Protein AF-A7U8A9-F1 (afdb_monomer_lite)

Secondary structure (DSSP, 8-state):
-HHHHHHH-GGGGGGGTT-S--STTSHHHHHHHHHHHHHHHHHHTTGGGHHHHHHHHHHIIIIIS---THHHHHHHHHHHHHHHHHSTTT--HHHHHHHHHH-

Foldseek 3Di:
DQQCLCVVVVVVCVLVVVDPDSHCPDPVNVVVVVVVVVLVVVCVVVVVPNCVSCVVVCCCCVPVSVPDPVVVVSVLVVVLVVCCVVPVPPCDPVVVVVSNVSD

Radius of gyration: 14.18 Å; chains: 1; bounding box: 33×31×30 Å

pLDDT: mean 97.18, std 1.77, range [90.75, 98.62]

InterPro domains:
  IPR000971 Globin [PF00042] (1-103)
  IPR000971 Globin [PS01033] (1-103)
  IPR002338 Hemoglobin, alpha-type [PR00612] (5-15)
  IPR002338 Hemoglobin, alpha-type [PR00612] (21-30)
  IPR002338 Hemoglobin, alpha-type [PR00612] (48-61)
  IPR002338 Hemoglobin, alpha-type [PR00612] (96-103)
  IPR009050 Globin-like superfamily [SSF46458] (1-103)
  IPR012292 Globin/Protoglobin [G3DSA:1.10.490.10] (1-103)
  IPR050056 Hemoglobin and related oxygen transporters [PTHR11442] (1-103)

Sequence (103 aa):
ALGRMLRVFPQTKAYFAHWKDTSPNSPEVKKHGALILATIGDVVNRIENMTTVLGSLSDLHAFKLRVDPANFKILGHNIMVVICMTFPNDFTPEVHLSVDKFL

Organism: Anguilla anguilla (NCBI:txid7936)

Structure (mmCIF, N/CA/C/O backbone):
data_AF-A7U8A9-F1
#
_entry.id   AF-A7U8A9-F1
#
loop_
_atom_site.group_PDB
_atom_site.id
_atom_site.type_symbol
_atom_site.label_atom_id
_atom_site.label_alt_id
_atom_site.label_comp_id
_atom_site.label_asym_id
_atom_site.label_entity_id
_atom_site.label_seq_id
_atom_site.pdbx_PDB_ins_code
_atom_site.Cartn_x
_atom_site.Cartn_y
_atom_site.Cartn_z
_atom_site.occupancy
_atom_site.B_iso_or_equiv
_atom_site.auth_seq_id
_atom_site.auth_comp_id
_atom_site.auth_asym_id
_atom_site.auth_atom_id
_atom_site.pdbx_PDB_model_num
ATOM 1 N N . ALA A 1 1 ? -3.608 -6.392 1.247 1.00 97.00 1 ALA A N 1
ATOM 2 C CA . ALA A 1 1 ? -3.729 -5.298 0.259 1.00 97.00 1 ALA A CA 1
ATOM 3 C C . ALA A 1 1 ? -2.980 -5.603 -1.043 1.00 97.00 1 ALA A C 1
ATOM 5 O O . ALA A 1 1 ? -3.636 -5.746 -2.066 1.00 97.00 1 ALA A O 1
ATOM 6 N N . LEU A 1 2 ? -1.652 -5.797 -1.019 1.00 98.44 2 LEU A N 1
ATOM 7 C CA . LEU A 1 2 ? -0.827 -6.010 -2.225 1.00 98.44 2 LEU A CA 1
ATOM 8 C C . LEU A 1 2 ? -1.349 -7.103 -3.178 1.00 98.44 2 LEU A C 1
ATOM 10 O O . LEU A 1 2 ? -1.500 -6.861 -4.370 1.00 98.44 2 LEU A O 1
ATOM 14 N N . GLY A 1 3 ? -1.718 -8.279 -2.662 1.00 98.12 3 GLY A N 1
ATOM 15 C CA . GLY A 1 3 ? -2.292 -9.341 -3.498 1.00 98.12 3 GLY A CA 1
ATOM 16 C C . GLY A 1 3 ? -3.598 -8.948 -4.211 1.00 98.12 3 GLY A C 1
ATOM 17 O O . GLY A 1 3 ? -3.847 -9.407 -5.323 1.00 98.12 3 GLY A O 1
ATOM 18 N N . ARG A 1 4 ? -4.424 -8.071 -3.612 1.00 98.06 4 ARG A N 1
ATOM 19 C CA . ARG A 1 4 ? -5.625 -7.522 -4.270 1.00 98.06 4 ARG A CA 1
ATOM 20 C C . ARG A 1 4 ? -5.243 -6.537 -5.368 1.00 98.06 4 ARG A C 1
ATOM 22 O O . ARG A 1 4 ? -5.755 -6.677 -6.470 1.00 98.06 4 ARG A O 1
ATOM 29 N N . MET A 1 5 ? -4.300 -5.632 -5.101 1.00 98.56 5 MET A N 1
ATOM 30 C CA . MET A 1 5 ? -3.763 -4.700 -6.100 1.00 98.56 5 MET A CA 1
ATOM 31 C C . MET A 1 5 ? -3.264 -5.448 -7.341 1.00 98.56 5 MET A C 1
ATOM 33 O O . MET A 1 5 ? -3.737 -5.181 -8.440 1.00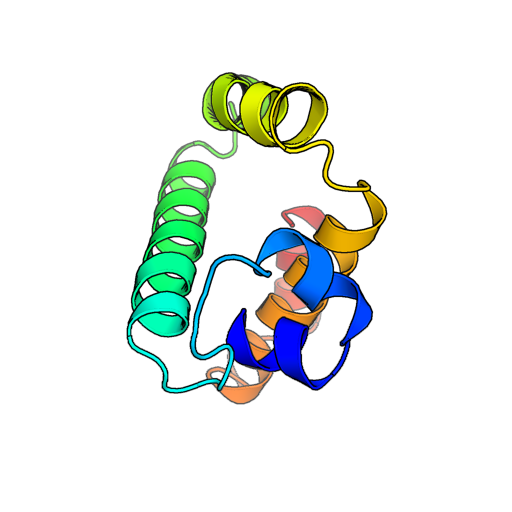 98.56 5 MET A O 1
ATOM 37 N N . LEU A 1 6 ? -2.412 -6.461 -7.161 1.00 98.31 6 LEU A N 1
ATOM 38 C CA . LEU A 1 6 ? -1.858 -7.238 -8.275 1.00 98.31 6 LEU A CA 1
ATOM 39 C C . LEU A 1 6 ? -2.926 -8.017 -9.059 1.00 98.31 6 LEU A C 1
ATOM 41 O O . LEU A 1 6 ? -2.748 -8.275 -10.248 1.00 98.31 6 LEU A O 1
ATOM 45 N N . ARG A 1 7 ? -4.031 -8.414 -8.418 1.00 97.50 7 ARG A N 1
ATOM 46 C CA . ARG A 1 7 ? -5.114 -9.171 -9.065 1.00 97.50 7 ARG A CA 1
ATOM 47 C C . ARG A 1 7 ? -6.138 -8.278 -9.765 1.00 97.50 7 ARG A C 1
ATOM 49 O O . ARG A 1 7 ? -6.554 -8.612 -10.867 1.00 97.50 7 ARG A O 1
ATOM 56 N N . VAL A 1 8 ? -6.568 -7.202 -9.113 1.00 98.12 8 VAL A N 1
ATOM 57 C CA . VAL A 1 8 ? -7.653 -6.316 -9.572 1.00 98.12 8 VAL A CA 1
ATOM 58 C C . VAL A 1 8 ? -7.126 -5.232 -10.514 1.00 98.12 8 VAL A C 1
ATOM 60 O O . VAL A 1 8 ? -7.839 -4.804 -11.413 1.00 98.12 8 VAL A O 1
ATOM 63 N N . PHE A 1 9 ? -5.860 -4.842 -10.356 1.00 98.06 9 PHE A N 1
ATOM 64 C CA . PHE A 1 9 ? -5.188 -3.827 -11.165 1.00 98.06 9 PHE A CA 1
ATOM 65 C C . PHE A 1 9 ? -3.957 -4.450 -11.844 1.00 98.06 9 PHE A C 1
ATOM 67 O O . PHE A 1 9 ? -2.823 -4.208 -11.423 1.00 98.06 9 PHE A O 1
ATOM 74 N N . PRO A 1 10 ? -4.143 -5.301 -12.872 1.00 96.81 10 PRO A N 1
ATOM 75 C CA . PRO A 1 10 ? -3.071 -6.110 -13.453 1.00 96.81 10 PRO A CA 1
ATOM 76 C C . PRO A 1 10 ? -1.920 -5.292 -14.054 1.00 96.81 10 PRO A C 1
ATOM 78 O O . PRO A 1 10 ? -0.802 -5.799 -14.114 1.00 96.81 10 PRO A O 1
ATOM 81 N N . GLN A 1 11 ? -2.143 -4.028 -14.430 1.00 97.69 11 GLN A N 1
ATOM 82 C CA . GLN A 1 11 ? -1.088 -3.114 -14.878 1.00 97.69 11 GLN A CA 1
ATOM 83 C C . GLN A 1 11 ? 0.021 -2.929 -13.829 1.00 97.69 11 GLN A C 1
ATOM 85 O O . GLN A 1 11 ? 1.185 -2.739 -14.170 1.00 97.69 11 GLN A O 1
ATOM 90 N N . THR A 1 12 ? -0.314 -3.072 -12.544 1.00 98.31 12 THR A N 1
ATOM 91 C CA . THR A 1 12 ? 0.643 -2.945 -11.435 1.00 98.31 12 THR A CA 1
ATOM 92 C C . THR A 1 12 ? 1.659 -4.087 -11.392 1.00 98.31 12 THR A C 1
ATOM 94 O O . THR A 1 12 ? 2.730 -3.934 -10.807 1.00 98.31 12 THR A O 1
ATOM 97 N N . LYS A 1 13 ? 1.378 -5.221 -12.054 1.00 97.81 13 LYS A N 1
ATOM 98 C CA . LYS A 1 13 ? 2.295 -6.369 -12.114 1.00 97.81 13 LYS A CA 1
ATOM 99 C C . LYS A 1 13 ? 3.601 -6.052 -12.837 1.00 97.81 13 LYS A C 1
ATOM 101 O O . LYS A 1 13 ? 4.586 -6.736 -12.581 1.00 97.81 13 LYS A O 1
ATOM 106 N N . ALA A 1 14 ? 3.637 -5.027 -13.694 1.00 97.62 14 ALA A N 1
ATOM 107 C CA . ALA A 1 14 ? 4.849 -4.630 -14.411 1.00 97.62 14 ALA A CA 1
ATOM 108 C C . ALA A 1 14 ? 6.025 -4.348 -13.454 1.00 97.62 14 ALA A C 1
ATOM 110 O O . ALA A 1 14 ? 7.151 -4.759 -13.723 1.00 97.62 14 ALA A O 1
ATOM 111 N N . TYR A 1 15 ? 5.754 -3.752 -12.287 1.00 98.25 15 TYR A N 1
ATOM 112 C CA . TYR A 1 15 ? 6.766 -3.462 -11.260 1.00 98.25 15 TYR A CA 1
ATOM 113 C C . TYR A 1 15 ? 7.278 -4.710 -10.519 1.00 98.25 15 TYR A C 1
ATOM 115 O O . TYR A 1 15 ? 8.316 -4.673 -9.861 1.00 98.25 15 TYR A O 1
ATOM 123 N N . PHE A 1 16 ? 6.578 -5.837 -10.658 1.00 98.06 16 PHE A N 1
ATOM 124 C CA . PHE A 1 16 ? 6.859 -7.103 -9.983 1.00 98.06 16 PHE A CA 1
ATOM 125 C C . PHE A 1 16 ? 7.155 -8.241 -10.969 1.00 98.06 16 PHE A C 1
ATOM 127 O O . PHE A 1 16 ? 7.120 -9.407 -10.589 1.00 98.06 16 PHE A O 1
ATOM 134 N N . ALA A 1 17 ? 7.487 -7.926 -12.227 1.00 96.25 17 ALA A N 1
ATOM 135 C CA . ALA A 1 17 ? 7.751 -8.918 -13.277 1.00 96.25 17 ALA A CA 1
ATOM 136 C C . ALA A 1 17 ? 8.929 -9.866 -12.970 1.00 96.25 17 ALA A C 1
ATOM 138 O O . ALA A 1 17 ? 9.061 -10.918 -13.588 1.00 96.25 17 ALA A O 1
ATOM 139 N N . HIS A 1 18 ? 9.777 -9.502 -12.006 1.00 96.69 18 HIS A N 1
ATOM 140 C CA . HIS A 1 18 ? 10.880 -10.324 -11.515 1.00 96.69 18 HIS A CA 1
ATOM 141 C C . HIS A 1 18 ? 10.435 -11.426 -10.533 1.00 96.69 18 HIS A C 1
ATOM 143 O O . HIS A 1 18 ? 11.232 -12.303 -10.206 1.00 96.69 18 HIS A O 1
ATOM 149 N N . TRP A 1 19 ? 9.189 -11.404 -10.046 1.00 97.94 19 TRP A N 1
ATOM 150 C CA . TRP A 1 19 ? 8.635 -12.475 -9.216 1.00 97.94 19 TRP A CA 1
ATOM 151 C C . TRP A 1 19 ? 8.041 -13.583 -10.078 1.00 97.94 19 TRP A C 1
ATOM 153 O O . TRP A 1 19 ? 7.270 -13.328 -11.001 1.00 97.94 19 TRP A O 1
ATOM 163 N N . LYS A 1 20 ? 8.349 -14.834 -9.721 1.00 95.50 20 LYS A N 1
ATOM 164 C CA . LYS A 1 20 ? 7.799 -16.018 -10.395 1.00 95.50 20 LYS A CA 1
ATOM 165 C C . LYS A 1 20 ? 6.296 -16.182 -10.142 1.00 95.50 20 LYS A C 1
ATOM 167 O O . LYS A 1 20 ? 5.585 -16.664 -11.019 1.00 95.50 20 LYS A O 1
ATOM 172 N N . ASP A 1 21 ? 5.823 -15.791 -8.957 1.00 96.31 21 ASP A N 1
ATOM 173 C CA . ASP A 1 21 ? 4.415 -15.870 -8.568 1.00 96.31 21 ASP A CA 1
ATOM 174 C C . ASP A 1 21 ? 3.927 -14.564 -7.916 1.00 96.31 21 ASP A C 1
ATOM 176 O O . ASP A 1 21 ? 4.433 -14.116 -6.886 1.00 96.31 21 ASP A O 1
ATOM 180 N N . THR A 1 22 ? 2.895 -13.971 -8.519 1.00 97.44 22 THR A N 1
ATOM 181 C CA . THR A 1 22 ? 2.204 -12.758 -8.042 1.00 97.44 22 THR A CA 1
ATOM 182 C C . THR A 1 22 ? 0.834 -13.074 -7.432 1.00 97.44 22 THR A C 1
ATOM 184 O O . THR A 1 22 ? 0.017 -12.173 -7.222 1.00 97.44 22 THR A O 1
ATOM 187 N N . SER A 1 23 ? 0.544 -14.352 -7.162 1.00 95.94 23 SER A N 1
ATOM 188 C CA . SER A 1 23 ? -0.680 -14.775 -6.492 1.00 95.94 23 SER A CA 1
ATOM 189 C C . SER A 1 23 ? -0.756 -14.204 -5.066 1.00 95.94 23 SER A C 1
ATOM 191 O O . SER A 1 23 ? 0.269 -14.028 -4.408 1.00 95.94 23 SER A O 1
ATOM 193 N N . PRO A 1 24 ? -1.962 -13.932 -4.527 1.00 93.00 24 PRO A N 1
ATOM 194 C CA . PRO A 1 24 ? -2.106 -13.321 -3.202 1.00 93.00 24 PRO A CA 1
ATOM 195 C C . PRO A 1 24 ? -1.424 -14.072 -2.049 1.00 93.00 24 PRO A C 1
ATOM 197 O O . PRO A 1 24 ? -1.143 -13.466 -1.018 1.00 93.00 24 PRO A O 1
ATOM 200 N N . ASN A 1 25 ? -1.182 -15.375 -2.212 1.00 93.25 25 ASN A N 1
ATOM 201 C CA . ASN A 1 25 ? -0.589 -16.229 -1.190 1.00 93.25 25 ASN A CA 1
ATOM 202 C C . ASN A 1 25 ? 0.889 -16.553 -1.434 1.00 93.25 25 ASN A C 1
ATOM 204 O O . ASN A 1 25 ? 1.458 -17.285 -0.618 1.00 93.25 25 ASN A O 1
ATOM 208 N N . SER A 1 26 ? 1.504 -16.017 -2.495 1.00 97.88 26 SER A N 1
ATOM 209 C CA . SER A 1 26 ? 2.912 -16.278 -2.786 1.00 97.88 26 SER A CA 1
ATOM 210 C C . SER A 1 26 ? 3.825 -15.749 -1.667 1.00 97.88 26 SER A C 1
ATOM 212 O O . SER A 1 26 ? 3.496 -14.743 -1.016 1.00 97.88 26 SER A O 1
ATOM 214 N N . PRO A 1 27 ? 4.963 -16.414 -1.396 1.00 98.12 27 PRO A N 1
ATOM 215 C CA . PRO A 1 27 ? 5.924 -15.960 -0.392 1.00 98.12 27 PRO A CA 1
ATOM 216 C C . PRO A 1 27 ? 6.388 -14.514 -0.613 1.00 98.12 27 PRO A C 1
ATOM 218 O O . PRO A 1 27 ? 6.483 -13.742 0.342 1.00 98.12 27 PRO A O 1
ATOM 221 N N . GLU A 1 28 ? 6.626 -14.127 -1.864 1.00 98.38 28 GLU A N 1
ATOM 222 C CA . GLU A 1 28 ? 7.076 -12.798 -2.270 1.00 98.38 28 GLU A CA 1
ATOM 223 C C . GLU A 1 28 ? 6.020 -11.732 -1.962 1.00 98.38 28 GLU A C 1
ATOM 225 O O . GLU A 1 28 ? 6.332 -10.719 -1.331 1.00 98.38 28 GLU A O 1
ATOM 230 N N . VAL A 1 29 ? 4.754 -11.992 -2.315 1.00 98.44 29 VAL A N 1
ATOM 231 C CA . VAL A 1 29 ? 3.639 -11.073 -2.040 1.00 98.44 29 VAL A CA 1
ATOM 232 C C . VAL A 1 29 ? 3.420 -10.913 -0.537 1.00 98.44 29 VAL A C 1
ATOM 234 O O . VAL A 1 29 ? 3.219 -9.791 -0.068 1.00 98.44 29 VAL A O 1
ATOM 237 N N . LYS A 1 30 ? 3.497 -11.999 0.242 1.00 98.19 30 LYS A N 1
ATOM 238 C CA . LYS A 1 30 ? 3.375 -11.930 1.708 1.00 98.19 30 LYS A CA 1
ATOM 239 C C . LYS A 1 30 ? 4.517 -11.132 2.331 1.00 98.19 30 LYS A C 1
ATOM 241 O O . LYS A 1 30 ? 4.263 -10.228 3.124 1.00 98.19 30 LYS A O 1
ATOM 246 N N . LYS A 1 31 ? 5.761 -11.425 1.941 1.00 98.44 31 LYS A N 1
ATOM 247 C CA . LYS A 1 31 ? 6.954 -10.745 2.459 1.00 98.44 31 LYS A CA 1
ATOM 248 C C . LYS A 1 31 ? 6.935 -9.253 2.134 1.00 98.44 31 LYS A C 1
ATOM 250 O O . LYS A 1 31 ? 7.167 -8.431 3.016 1.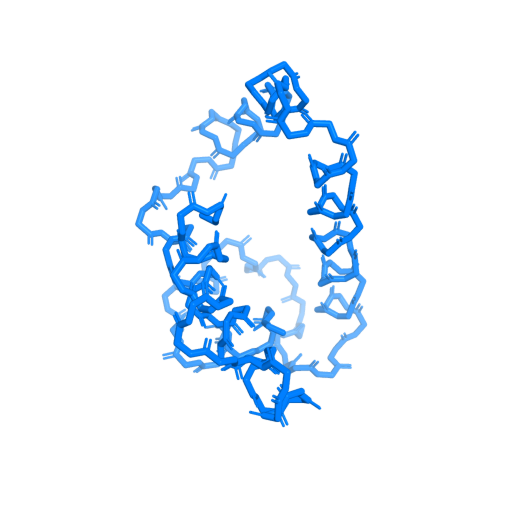00 98.44 31 LYS A O 1
ATOM 255 N N . HIS A 1 32 ? 6.636 -8.890 0.889 1.00 98.50 32 HIS A N 1
ATOM 256 C CA . HIS A 1 32 ? 6.603 -7.487 0.484 1.00 98.50 32 HIS A CA 1
ATOM 257 C C . HIS A 1 32 ? 5.392 -6.745 1.063 1.00 98.50 32 HIS A C 1
ATOM 259 O O . HIS A 1 32 ? 5.517 -5.602 1.489 1.00 98.50 32 HIS A O 1
ATOM 265 N N 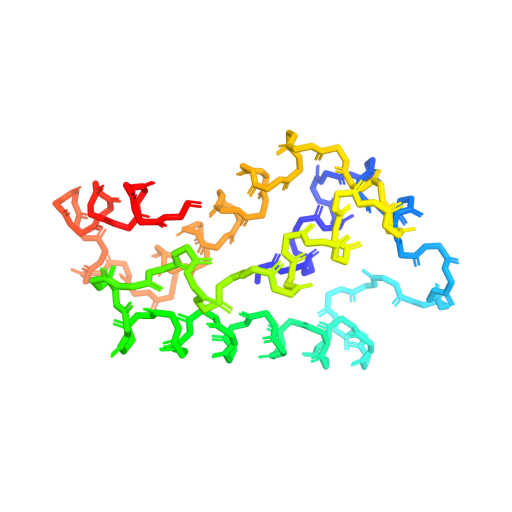. GLY A 1 33 ? 4.233 -7.403 1.165 1.00 98.38 33 GLY A N 1
ATOM 266 C CA . GLY A 1 33 ? 3.065 -6.845 1.846 1.00 98.38 33 GLY A CA 1
ATOM 267 C C . GLY A 1 33 ? 3.328 -6.536 3.323 1.00 98.38 33 GLY A C 1
ATOM 268 O O . GLY A 1 33 ? 2.881 -5.499 3.809 1.00 98.38 33 GLY A O 1
ATOM 269 N N . ALA A 1 34 ? 4.086 -7.392 4.016 1.00 98.25 34 ALA A N 1
ATOM 270 C CA . ALA A 1 34 ? 4.510 -7.140 5.392 1.00 98.25 34 ALA A CA 1
ATOM 271 C C . ALA A 1 34 ? 5.454 -5.932 5.488 1.00 98.25 34 ALA A C 1
ATOM 273 O O . ALA A 1 34 ? 5.277 -5.102 6.372 1.00 98.25 34 ALA A O 1
ATOM 274 N N . LEU A 1 35 ? 6.399 -5.797 4.550 1.00 98.19 35 LEU A N 1
ATOM 275 C CA . LEU A 1 35 ? 7.290 -4.636 4.474 1.00 98.19 35 LEU A CA 1
ATOM 276 C C . LEU A 1 35 ? 6.504 -3.327 4.301 1.00 98.19 35 LEU A C 1
ATOM 278 O O . LEU A 1 35 ? 6.736 -2.385 5.049 1.00 98.19 35 LEU A O 1
A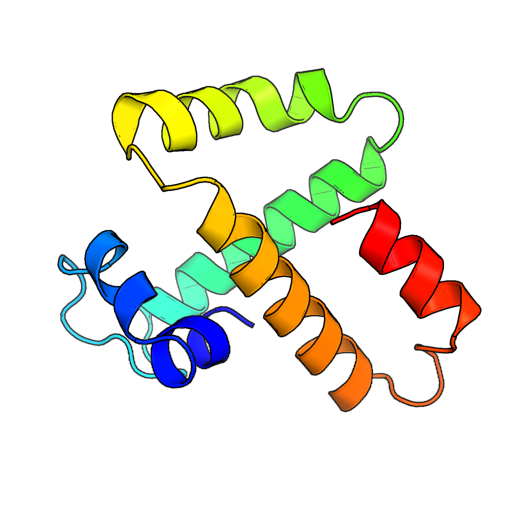TOM 282 N N . ILE A 1 36 ? 5.542 -3.292 3.369 1.00 97.94 36 ILE A N 1
ATOM 283 C CA . ILE A 1 36 ? 4.682 -2.118 3.135 1.00 97.94 36 ILE A CA 1
ATOM 284 C C . ILE A 1 36 ? 3.949 -1.716 4.422 1.00 97.94 36 ILE A C 1
ATOM 286 O O . ILE A 1 36 ? 3.970 -0.548 4.803 1.00 97.94 36 ILE A O 1
ATOM 290 N N . LEU A 1 37 ? 3.308 -2.671 5.107 1.00 97.06 37 LEU A N 1
ATOM 291 C CA . LEU A 1 37 ? 2.550 -2.373 6.325 1.00 97.06 37 LEU A CA 1
ATOM 292 C C . LEU A 1 37 ? 3.445 -1.988 7.508 1.00 97.06 37 LEU A C 1
ATOM 294 O O . LEU A 1 37 ? 3.056 -1.121 8.284 1.00 97.06 37 LEU A O 1
ATOM 298 N N . ALA A 1 38 ? 4.635 -2.581 7.634 1.00 96.81 38 ALA A N 1
ATOM 299 C CA . ALA A 1 38 ? 5.606 -2.190 8.654 1.00 96.81 38 ALA A CA 1
ATOM 300 C C . ALA A 1 38 ? 6.048 -0.733 8.461 1.00 96.81 38 ALA A C 1
ATOM 302 O O . ALA A 1 38 ? 5.982 0.059 9.395 1.00 96.81 38 ALA A O 1
ATOM 303 N N . THR A 1 39 ? 6.391 -0.353 7.226 1.00 95.75 39 THR A N 1
ATOM 304 C CA . THR A 1 39 ? 6.718 1.034 6.883 1.00 95.75 39 THR A CA 1
ATOM 305 C C . THR A 1 39 ? 5.559 1.984 7.178 1.00 95.75 39 THR A C 1
ATOM 307 O O . THR A 1 39 ? 5.780 3.044 7.751 1.00 95.75 39 THR A O 1
ATOM 310 N N . ILE A 1 40 ? 4.321 1.618 6.832 1.00 96.62 40 ILE A N 1
ATOM 311 C CA . ILE A 1 40 ? 3.146 2.433 7.174 1.00 96.62 40 ILE A CA 1
ATOM 312 C C . ILE A 1 40 ? 3.024 2.600 8.696 1.00 96.62 40 ILE A C 1
ATOM 314 O O . ILE A 1 40 ? 2.796 3.713 9.161 1.00 96.62 40 ILE A O 1
ATOM 318 N N . GLY A 1 41 ? 3.236 1.535 9.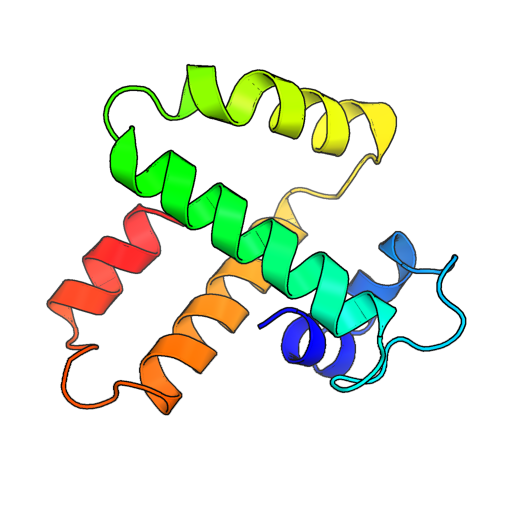474 1.00 95.81 41 GLY A N 1
ATOM 319 C CA . GLY A 1 41 ? 3.247 1.598 10.938 1.00 95.81 41 GLY A CA 1
ATOM 320 C C . GLY A 1 41 ? 4.309 2.555 11.491 1.00 95.81 41 GLY A C 1
ATOM 321 O O . GLY A 1 41 ? 4.015 3.357 12.376 1.00 95.81 41 GLY A O 1
ATOM 322 N N . ASP A 1 42 ? 5.518 2.541 10.929 1.00 94.44 42 ASP A N 1
ATOM 323 C CA . ASP A 1 42 ? 6.584 3.477 11.308 1.00 94.44 42 ASP A CA 1
ATOM 324 C C . ASP A 1 42 ? 6.217 4.934 10.994 1.00 94.44 42 ASP A C 1
ATOM 326 O O . ASP A 1 42 ? 6.519 5.838 11.778 1.00 94.44 42 ASP A O 1
ATOM 330 N N . VAL A 1 43 ? 5.547 5.165 9.862 1.00 95.94 43 VAL A N 1
ATOM 331 C CA . VAL A 1 43 ? 5.085 6.492 9.435 1.00 95.94 43 VAL A CA 1
ATOM 332 C C . VAL A 1 43 ? 3.960 7.000 10.338 1.00 95.94 43 VAL A C 1
ATOM 334 O O . VAL A 1 43 ? 3.994 8.165 10.726 1.00 95.94 43 VAL A O 1
ATOM 337 N N . VAL A 1 44 ? 3.019 6.143 10.753 1.00 96.00 44 VAL A N 1
ATOM 338 C CA . VAL A 1 44 ? 1.970 6.499 11.731 1.00 96.00 44 VAL A CA 1
ATOM 339 C C . VAL A 1 44 ? 2.589 6.992 13.043 1.00 96.00 44 VAL A C 1
ATOM 341 O O . VAL A 1 44 ? 2.181 8.024 13.568 1.00 96.00 44 VAL A O 1
ATOM 344 N N . ASN A 1 45 ? 3.639 6.325 13.531 1.00 94.75 45 ASN A N 1
ATOM 345 C CA . ASN A 1 45 ? 4.356 6.733 14.747 1.00 94.75 45 ASN A CA 1
ATOM 346 C C . ASN A 1 45 ? 5.137 8.055 14.598 1.00 94.75 45 ASN A C 1
ATOM 348 O O . ASN A 1 45 ? 5.680 8.568 15.576 1.00 94.75 45 ASN A O 1
ATOM 352 N N . ARG A 1 46 ? 5.248 8.595 13.378 1.00 94.81 46 ARG A N 1
ATOM 353 C CA . ARG A 1 46 ? 6.034 9.789 13.033 1.00 94.81 46 ARG A CA 1
ATOM 354 C C . ARG A 1 46 ? 5.258 10.730 12.109 1.00 94.81 46 ARG A C 1
ATOM 356 O O . ARG A 1 46 ? 5.862 11.391 11.264 1.00 94.81 46 ARG A O 1
ATOM 363 N N . ILE A 1 47 ? 3.935 10.790 12.269 1.00 94.56 47 ILE A N 1
ATOM 364 C CA . ILE A 1 47 ? 3.024 11.491 11.351 1.00 94.56 47 ILE A CA 1
ATOM 365 C C . ILE A 1 47 ? 3.349 12.988 11.179 1.00 94.56 47 ILE A C 1
ATOM 367 O O . ILE A 1 47 ? 3.165 13.541 10.103 1.00 94.56 47 ILE A O 1
ATOM 371 N N . GLU A 1 48 ? 3.943 13.627 12.188 1.00 93.94 48 GLU A N 1
ATOM 372 C CA . GLU A 1 48 ? 4.386 15.030 12.120 1.00 93.94 48 GLU A CA 1
ATOM 373 C C . GLU A 1 48 ? 5.591 15.250 11.179 1.00 93.94 48 GLU A C 1
ATOM 375 O O . GLU A 1 48 ? 5.865 16.368 10.758 1.00 93.94 48 GLU A O 1
ATOM 380 N N . ASN A 1 49 ? 6.335 14.188 10.839 1.00 92.50 49 ASN A N 1
ATOM 381 C CA . ASN A 1 49 ? 7.596 14.244 10.087 1.00 92.50 49 ASN A CA 1
ATOM 382 C C . ASN A 1 49 ? 7.611 13.291 8.873 1.00 92.50 49 ASN A C 1
ATOM 384 O O . ASN A 1 49 ? 8.666 12.761 8.505 1.00 92.50 49 ASN A O 1
ATOM 388 N N . MET A 1 50 ? 6.452 13.057 8.244 1.00 93.00 50 MET A N 1
ATOM 389 C CA . MET A 1 50 ? 6.295 12.077 7.153 1.00 93.00 50 MET A CA 1
ATOM 390 C C . MET A 1 50 ? 7.291 12.271 6.005 1.00 93.00 50 MET A C 1
ATOM 392 O O . MET A 1 50 ? 7.859 11.294 5.523 1.00 93.00 50 MET A O 1
ATOM 396 N N . THR A 1 51 ? 7.543 13.513 5.585 1.00 91.00 51 THR A N 1
ATOM 397 C CA . THR A 1 51 ? 8.462 13.834 4.477 1.00 91.00 51 THR A CA 1
ATOM 398 C C . THR A 1 51 ? 9.882 13.343 4.743 1.00 91.00 51 THR A C 1
ATOM 400 O O . THR A 1 51 ? 10.507 12.749 3.867 1.00 91.00 51 THR A O 1
ATOM 403 N N . THR A 1 52 ? 10.371 13.519 5.970 1.00 91.12 52 THR A N 1
ATOM 404 C CA . THR A 1 52 ? 11.691 13.042 6.395 1.00 91.12 52 THR A CA 1
ATOM 405 C C . THR A 1 52 ? 11.744 11.516 6.429 1.00 91.12 52 THR A C 1
ATOM 407 O O . THR A 1 52 ? 12.700 10.918 5.942 1.00 91.12 52 THR A O 1
ATOM 410 N N . VAL A 1 53 ? 10.710 10.870 6.978 1.00 90.75 53 VAL A N 1
ATOM 411 C CA . VAL A 1 53 ? 10.656 9.402 7.111 1.00 90.75 53 VAL A CA 1
ATOM 412 C C . VAL A 1 53 ? 10.561 8.719 5.747 1.00 90.75 53 VAL A C 1
ATOM 414 O O . VAL A 1 53 ? 11.179 7.679 5.529 1.00 90.75 53 VAL A O 1
ATOM 417 N N . LEU A 1 54 ? 9.819 9.319 4.817 1.00 95.12 54 LEU A N 1
ATOM 418 C CA . LEU A 1 54 ? 9.583 8.775 3.485 1.00 95.12 54 LEU A CA 1
ATOM 419 C C . LEU A 1 54 ? 10.647 9.177 2.459 1.00 95.12 54 LEU A C 1
ATOM 421 O O . LEU A 1 54 ? 10.601 8.656 1.351 1.00 95.12 54 LEU A O 1
ATOM 425 N N . GLY A 1 55 ? 11.608 10.047 2.787 1.00 96.25 55 GLY A N 1
ATOM 426 C CA . GLY A 1 55 ? 12.569 10.590 1.817 1.00 96.25 55 GLY A CA 1
ATOM 427 C C . GLY A 1 55 ? 13.307 9.518 1.006 1.00 96.25 55 GLY A C 1
ATOM 428 O O . GLY A 1 55 ? 13.257 9.519 -0.222 1.00 96.25 55 GLY A O 1
ATOM 429 N N . SER A 1 56 ? 13.899 8.524 1.675 1.00 95.44 56 SER A N 1
ATOM 430 C CA . SER A 1 56 ? 14.616 7.434 0.992 1.00 95.44 56 SER A CA 1
ATOM 431 C C . SER A 1 56 ? 13.694 6.524 0.167 1.00 95.44 56 SER A C 1
ATOM 433 O O . SER A 1 56 ? 14.098 6.002 -0.875 1.00 95.44 56 SER A O 1
ATOM 435 N N . LEU A 1 57 ? 12.441 6.343 0.600 1.00 96.88 57 LEU A N 1
ATOM 436 C CA . LEU A 1 57 ? 11.433 5.596 -0.153 1.00 96.88 57 LEU A CA 1
ATOM 437 C C . LEU A 1 57 ? 10.934 6.381 -1.361 1.00 96.88 57 LEU A C 1
ATOM 439 O O . LEU A 1 57 ? 10.722 5.776 -2.412 1.00 96.88 57 LEU A O 1
ATOM 443 N N . SER A 1 58 ? 10.783 7.696 -1.228 1.00 97.31 58 SER A N 1
ATOM 444 C CA . SER A 1 58 ? 10.462 8.604 -2.324 1.00 97.31 58 SER A CA 1
ATOM 445 C C . SER A 1 58 ? 11.525 8.490 -3.411 1.00 97.31 58 SER A C 1
ATOM 447 O O . SER A 1 58 ? 11.191 8.180 -4.553 1.00 97.31 58 SER A O 1
ATOM 449 N N . ASP A 1 59 ? 12.809 8.585 -3.050 1.00 97.81 59 ASP A N 1
ATOM 450 C CA . ASP A 1 59 ? 13.908 8.463 -4.012 1.00 97.81 59 ASP A CA 1
ATOM 451 C C . ASP A 1 59 ? 13.932 7.095 -4.704 1.00 97.81 59 ASP A C 1
ATOM 453 O O . ASP A 1 59 ? 14.085 6.991 -5.929 1.00 97.81 59 ASP A O 1
ATOM 457 N N . LEU A 1 60 ? 13.734 6.027 -3.924 1.00 98.12 60 LEU A N 1
ATOM 458 C CA . LEU A 1 60 ? 13.654 4.667 -4.443 1.00 98.12 60 LEU A CA 1
ATOM 459 C C . LEU A 1 60 ? 12.535 4.532 -5.484 1.00 98.12 60 LEU A C 1
ATOM 461 O O . LEU A 1 60 ? 12.781 4.019 -6.577 1.00 98.12 60 LEU A O 1
ATOM 465 N N . HIS A 1 61 ? 11.318 4.973 -5.165 1.00 98.31 61 HIS A N 1
ATOM 466 C CA . HIS A 1 61 ? 10.166 4.773 -6.041 1.00 98.31 61 HIS A CA 1
ATOM 467 C C . HIS A 1 61 ? 10.158 5.738 -7.229 1.00 98.31 61 HIS A C 1
ATOM 469 O O . HIS A 1 61 ? 9.857 5.305 -8.339 1.00 98.31 61 HIS A O 1
ATOM 475 N N . ALA A 1 62 ? 10.535 7.002 -7.030 1.00 97.75 62 ALA A N 1
ATOM 476 C CA . ALA A 1 62 ? 10.515 8.023 -8.071 1.00 97.75 62 ALA A CA 1
ATOM 477 C C . ALA A 1 62 ? 11.658 7.852 -9.081 1.00 97.75 62 ALA A C 1
ATOM 479 O O . ALA A 1 62 ? 11.423 7.865 -10.289 1.00 97.75 62 ALA A O 1
ATOM 480 N N . PHE A 1 63 ? 12.895 7.651 -8.613 1.00 97.25 63 PHE A N 1
ATOM 481 C CA . PHE A 1 63 ? 14.068 7.708 -9.493 1.00 97.25 63 PHE A CA 1
ATOM 482 C C . PHE A 1 63 ? 14.594 6.334 -9.898 1.00 97.25 63 PHE A C 1
ATOM 484 O O . PHE A 1 63 ? 14.932 6.128 -11.069 1.00 97.25 63 PHE A O 1
ATOM 491 N N . LYS A 1 64 ? 14.663 5.388 -8.952 1.00 97.44 64 LYS A N 1
ATOM 492 C CA . LYS A 1 64 ? 15.244 4.062 -9.210 1.00 97.44 64 LYS A CA 1
ATOM 493 C C . LYS A 1 64 ? 14.234 3.100 -9.826 1.00 97.44 64 LYS A C 1
ATOM 495 O O . LYS A 1 64 ? 14.537 2.470 -10.833 1.00 97.44 64 LYS A O 1
ATOM 500 N N . LEU A 1 65 ? 13.053 2.979 -9.223 1.00 97.81 65 LEU A N 1
ATOM 501 C CA . LEU A 1 65 ? 11.997 2.081 -9.700 1.00 97.81 65 LEU A CA 1
ATOM 502 C C . LEU A 1 65 ? 11.077 2.744 -10.729 1.00 97.81 65 LEU A C 1
ATOM 504 O O . LEU A 1 65 ? 10.432 2.034 -11.496 1.00 97.81 65 LEU A O 1
ATOM 508 N N . ARG A 1 66 ? 11.038 4.085 -10.758 1.00 97.94 66 ARG A N 1
ATOM 509 C CA . ARG A 1 66 ? 10.206 4.890 -11.667 1.00 97.94 66 ARG A CA 1
ATOM 510 C C . ARG A 1 66 ? 8.744 4.441 -11.654 1.00 97.94 66 ARG A C 1
ATOM 512 O O . ARG A 1 66 ? 8.121 4.242 -12.697 1.00 97.94 66 ARG A O 1
ATOM 519 N N . VAL A 1 67 ? 8.216 4.232 -10.451 1.00 98.44 67 VAL A N 1
ATOM 520 C CA . VAL A 1 67 ? 6.813 3.874 -10.249 1.00 98.44 67 VAL A CA 1
ATOM 521 C C . VAL A 1 67 ? 5.956 5.079 -10.607 1.00 98.44 67 VAL A C 1
ATOM 523 O O . VAL A 1 67 ? 6.182 6.172 -10.094 1.00 98.44 67 VAL A O 1
ATOM 526 N N . ASP A 1 68 ? 4.972 4.881 -11.485 1.00 98.19 68 ASP A N 1
ATOM 527 C CA . ASP A 1 68 ? 4.019 5.936 -11.820 1.00 98.19 68 ASP A CA 1
ATOM 528 C C . ASP A 1 68 ? 3.227 6.292 -10.546 1.00 98.19 68 ASP A C 1
ATOM 530 O O . ASP A 1 68 ? 2.629 5.381 -9.946 1.00 98.19 68 ASP A O 1
ATOM 534 N N . PRO A 1 69 ? 3.207 7.575 -10.125 1.00 97.50 69 PRO A N 1
ATOM 535 C CA . PRO A 1 69 ? 2.527 8.014 -8.911 1.00 97.50 69 PRO A CA 1
ATOM 536 C C . PRO A 1 69 ? 1.050 7.609 -8.822 1.00 97.50 69 PRO A C 1
ATOM 538 O O . PRO A 1 69 ? 0.523 7.449 -7.719 1.00 97.50 69 PRO A O 1
ATOM 541 N N . ALA A 1 70 ? 0.371 7.387 -9.953 1.00 97.62 70 ALA A N 1
ATOM 542 C CA . ALA A 1 70 ? -1.010 6.910 -9.973 1.00 97.62 70 ALA A CA 1
ATOM 543 C C . ALA A 1 70 ? -1.187 5.561 -9.245 1.00 97.62 70 ALA A C 1
ATOM 545 O O . ALA A 1 70 ? -2.251 5.294 -8.681 1.00 97.62 70 ALA A O 1
ATOM 546 N N . ASN A 1 71 ? -0.144 4.724 -9.191 1.00 98.38 71 ASN A N 1
ATOM 547 C CA . ASN A 1 71 ? -0.201 3.423 -8.523 1.00 98.38 71 ASN A CA 1
ATOM 548 C C . ASN A 1 71 ? -0.235 3.520 -6.990 1.00 98.38 71 ASN A C 1
ATOM 550 O O . ASN A 1 71 ? -0.707 2.577 -6.351 1.00 98.38 71 ASN A O 1
ATOM 554 N N . PHE A 1 72 ? 0.193 4.638 -6.389 1.00 98.06 72 PHE A N 1
ATOM 555 C CA . PHE A 1 72 ? 0.082 4.827 -4.936 1.00 98.06 72 PHE A CA 1
ATOM 556 C C . PHE A 1 72 ? -1.382 4.910 -4.497 1.00 98.06 72 PHE A C 1
ATOM 558 O O . PHE A 1 72 ? -1.772 4.224 -3.556 1.00 98.06 72 PHE A O 1
ATOM 565 N N . LYS A 1 73 ? -2.229 5.619 -5.258 1.00 98.00 73 LYS A N 1
ATOM 566 C CA . LYS A 1 73 ? -3.682 5.672 -5.012 1.00 98.00 73 LYS A CA 1
ATOM 567 C C . LYS A 1 73 ? -4.340 4.297 -5.136 1.00 98.00 73 LYS A C 1
ATOM 569 O O . LYS A 1 73 ? -5.236 3.962 -4.367 1.00 98.00 73 LYS A O 1
ATOM 574 N N . ILE A 1 74 ? -3.870 3.469 -6.075 1.00 98.62 74 ILE A N 1
ATOM 575 C CA . ILE A 1 74 ? -4.349 2.088 -6.231 1.00 98.62 74 ILE A CA 1
ATOM 576 C C . ILE A 1 74 ? -3.998 1.257 -4.991 1.00 98.62 74 ILE A C 1
ATOM 578 O O . ILE A 1 74 ? -4.851 0.526 -4.478 1.00 98.62 74 ILE A O 1
ATOM 582 N N . LEU A 1 75 ? -2.762 1.357 -4.492 1.00 98.62 75 LEU A N 1
ATOM 583 C CA . LEU A 1 75 ? -2.359 0.661 -3.271 1.00 98.62 75 LEU A CA 1
ATOM 584 C C . LEU A 1 75 ? -3.161 1.156 -2.059 1.00 98.62 75 LEU A C 1
ATOM 586 O O . LEU A 1 75 ? -3.706 0.320 -1.337 1.00 98.62 75 LEU A O 1
ATOM 590 N N . GLY A 1 76 ? -3.293 2.476 -1.887 1.00 98.50 76 GLY A N 1
ATOM 591 C CA . GLY A 1 76 ? -4.071 3.107 -0.817 1.00 98.50 76 GLY A CA 1
ATOM 592 C C . GLY A 1 76 ? -5.524 2.629 -0.795 1.00 98.50 76 GLY A C 1
ATOM 593 O O . GLY A 1 76 ? -5.995 2.119 0.221 1.00 98.50 76 GLY A O 1
ATOM 594 N N . HIS A 1 77 ? -6.199 2.629 -1.950 1.00 98.56 77 HIS A N 1
ATOM 595 C CA . HIS A 1 77 ? -7.547 2.069 -2.085 1.00 98.56 77 HIS A CA 1
ATOM 596 C C . HIS A 1 77 ? -7.621 0.598 -1.637 1.00 98.56 77 HIS A C 1
ATOM 598 O O . HIS A 1 77 ? -8.495 0.215 -0.861 1.00 98.56 77 HIS A O 1
ATOM 604 N N . ASN A 1 78 ? -6.678 -0.245 -2.074 1.00 98.62 78 ASN A N 1
ATOM 605 C CA . ASN A 1 78 ? -6.651 -1.660 -1.688 1.00 98.62 78 ASN A CA 1
ATOM 606 C C . ASN A 1 78 ? -6.303 -1.884 -0.205 1.00 98.62 78 ASN A C 1
ATOM 608 O O . ASN A 1 78 ? -6.635 -2.944 0.334 1.00 98.62 78 ASN A O 1
ATOM 612 N N . ILE A 1 79 ? -5.616 -0.943 0.449 1.00 98.62 79 ILE A N 1
ATOM 613 C CA . ILE A 1 79 ? -5.404 -0.945 1.902 1.00 98.62 79 ILE A CA 1
ATOM 614 C C . ILE A 1 79 ? -6.728 -0.644 2.602 1.00 98.62 79 ILE A C 1
ATOM 616 O O . ILE A 1 79 ? -7.164 -1.464 3.409 1.00 98.62 79 ILE A O 1
ATOM 620 N N . MET A 1 80 ? -7.414 0.439 2.227 1.00 98.50 80 MET A N 1
ATOM 621 C CA . MET A 1 80 ? -8.702 0.825 2.819 1.00 98.50 80 MET A CA 1
ATOM 622 C C . MET A 1 80 ? -9.774 -0.256 2.655 1.00 98.50 80 MET A C 1
ATOM 624 O O . MET A 1 80 ? -10.445 -0.600 3.624 1.00 98.50 80 MET A O 1
ATOM 628 N N . VAL A 1 81 ? -9.876 -0.883 1.475 1.00 98.44 81 VAL A N 1
ATOM 629 C CA . VAL A 1 81 ? -10.782 -2.026 1.252 1.00 98.44 81 VAL A CA 1
ATOM 630 C C . VAL A 1 81 ? -10.496 -3.161 2.237 1.00 98.44 81 VAL A C 1
ATOM 632 O O . VAL A 1 81 ? -11.420 -3.749 2.790 1.00 98.44 81 VAL A O 1
ATOM 635 N N . VAL A 1 82 ? -9.223 -3.489 2.477 1.00 98.00 82 VAL A N 1
ATOM 636 C CA . VAL A 1 82 ? -8.861 -4.571 3.406 1.00 98.00 82 VAL A CA 1
ATOM 637 C C . VAL A 1 82 ? -9.141 -4.186 4.855 1.00 98.00 82 VAL A C 1
ATOM 639 O O . VAL A 1 82 ? -9.633 -5.037 5.592 1.00 98.00 82 VAL A O 1
ATOM 642 N N . ILE A 1 83 ? -8.877 -2.940 5.258 1.00 97.88 83 ILE A N 1
ATOM 643 C CA . ILE A 1 83 ? -9.212 -2.447 6.603 1.00 97.88 83 ILE A CA 1
ATOM 644 C C . ILE A 1 83 ? -10.725 -2.528 6.818 1.00 97.88 83 ILE A C 1
ATOM 646 O O . ILE A 1 83 ? -11.149 -3.159 7.778 1.00 97.88 83 ILE A O 1
ATOM 650 N N . CYS A 1 84 ? -11.531 -2.013 5.885 1.00 98.12 84 CYS A N 1
ATOM 651 C CA . CYS A 1 84 ? -12.993 -2.071 5.951 1.00 98.12 84 CYS A CA 1
ATOM 652 C C . CYS A 1 84 ? -13.521 -3.511 6.060 1.00 98.12 84 CYS A C 1
ATOM 654 O O . CYS A 1 84 ? -14.389 -3.795 6.877 1.00 98.12 84 CYS A O 1
ATOM 656 N N . MET A 1 85 ? -12.968 -4.449 5.284 1.00 98.25 85 MET A N 1
ATOM 657 C CA . MET A 1 85 ? -13.369 -5.859 5.359 1.00 98.25 85 MET A CA 1
ATOM 658 C C . MET A 1 85 ? -12.961 -6.552 6.666 1.00 98.25 85 MET A C 1
ATOM 660 O O . MET A 1 85 ? -13.605 -7.521 7.057 1.00 98.25 85 MET A O 1
ATOM 664 N N . THR A 1 86 ? -11.868 -6.114 7.295 1.00 98.25 86 THR A N 1
ATOM 665 C CA . THR A 1 86 ? -11.301 -6.768 8.488 1.00 98.25 86 THR A CA 1
ATOM 666 C C . THR A 1 86 ? -11.850 -6.163 9.781 1.00 98.25 86 THR A C 1
ATOM 668 O O . THR A 1 86 ? -12.081 -6.890 10.740 1.00 98.25 86 THR A O 1
ATOM 671 N N . PHE A 1 87 ? -12.100 -4.853 9.787 1.00 98.06 87 PHE A N 1
ATOM 672 C CA . PHE A 1 87 ? -12.561 -4.068 10.933 1.00 98.06 87 PHE A CA 1
ATOM 673 C C . PHE A 1 87 ? -13.800 -3.230 10.560 1.00 98.06 87 PHE A C 1
ATOM 675 O O . PHE A 1 87 ? -13.767 -2.003 10.652 1.00 98.06 87 PHE A O 1
ATOM 682 N N . PRO A 1 88 ? -14.903 -3.850 10.098 1.00 97.75 88 PRO A N 1
ATOM 683 C CA . PRO A 1 88 ? -16.046 -3.116 9.546 1.00 97.75 88 PRO A CA 1
ATOM 684 C C . PRO A 1 88 ? -16.734 -2.195 10.561 1.00 97.75 88 PRO A C 1
ATOM 686 O O . PRO A 1 88 ? -17.254 -1.154 10.175 1.00 97.75 88 PRO A O 1
ATOM 689 N N . ASN A 1 89 ? -16.719 -2.557 11.846 1.00 98.31 89 ASN A N 1
ATOM 690 C CA . ASN A 1 89 ? -17.329 -1.751 12.907 1.00 98.31 89 ASN A CA 1
ATOM 691 C C . ASN A 1 89 ? -16.444 -0.569 13.334 1.00 98.31 89 ASN A C 1
ATOM 693 O O . ASN A 1 89 ? -16.970 0.439 13.794 1.00 98.31 89 ASN A O 1
ATOM 697 N N . ASP A 1 90 ? -15.122 -0.688 13.170 1.00 98.31 90 ASP A N 1
ATOM 698 C CA . ASP A 1 90 ? -14.158 0.347 13.561 1.00 98.31 90 ASP A CA 1
ATOM 699 C C . ASP A 1 90 ? -13.833 1.301 12.401 1.00 98.31 90 ASP A C 1
ATOM 701 O O . ASP A 1 90 ? -13.411 2.434 12.619 1.00 98.31 90 ASP A O 1
ATOM 705 N N . PHE A 1 91 ? -14.039 0.875 11.151 1.00 98.31 91 PHE A N 1
ATOM 706 C CA . PHE A 1 91 ? -13.792 1.689 9.959 1.00 98.31 91 PHE A CA 1
ATOM 707 C C . PHE A 1 91 ? -15.007 2.561 9.603 1.00 98.31 91 PHE A C 1
ATOM 709 O O . PHE A 1 91 ? -15.601 2.434 8.529 1.00 98.31 91 PHE A O 1
ATOM 716 N N . THR A 1 92 ? -15.390 3.439 10.535 1.00 98.62 92 THR A N 1
ATOM 717 C CA . THR A 1 92 ? -16.484 4.410 10.362 1.00 98.62 92 THR A CA 1
ATOM 718 C C . THR A 1 92 ? -16.159 5.439 9.266 1.00 98.62 92 THR A C 1
ATOM 720 O O . THR A 1 92 ? -14.999 5.557 8.859 1.00 98.62 92 THR A O 1
ATOM 723 N N . PRO A 1 93 ? -17.133 6.233 8.780 1.00 98.50 93 PRO A N 1
ATOM 724 C CA . PRO A 1 93 ? -16.865 7.297 7.807 1.00 98.50 93 PRO A CA 1
ATOM 725 C C . PRO A 1 93 ? -15.785 8.299 8.251 1.00 98.50 93 PRO A C 1
ATOM 727 O O . PRO A 1 93 ? -14.987 8.748 7.431 1.00 98.50 93 PRO A O 1
ATOM 730 N N . GLU A 1 94 ? -15.717 8.623 9.542 1.00 98.56 94 GLU A N 1
ATOM 731 C CA . GLU A 1 94 ? -14.722 9.532 10.122 1.00 98.56 94 GLU A CA 1
ATOM 732 C C . GLU A 1 94 ? -13.320 8.908 10.145 1.00 98.56 94 GLU A C 1
ATOM 734 O O . GLU A 1 94 ? -12.328 9.574 9.821 1.00 98.56 94 GLU A O 1
ATOM 739 N N . VAL A 1 95 ? -13.230 7.616 10.485 1.00 98.50 95 VAL A N 1
ATOM 740 C CA . VAL A 1 95 ? -11.972 6.859 10.428 1.00 98.50 95 VAL A CA 1
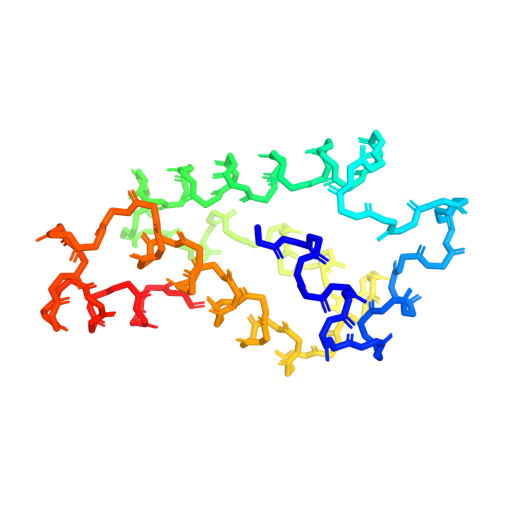ATOM 741 C C . VAL A 1 95 ? -11.519 6.708 8.980 1.00 98.50 95 VAL A C 1
ATOM 743 O O . VAL A 1 95 ? -10.348 6.938 8.684 1.00 98.50 95 VAL A O 1
ATOM 746 N N . HIS A 1 96 ? -12.437 6.412 8.059 1.00 98.50 96 HIS A N 1
ATOM 747 C CA . HIS A 1 96 ? -12.150 6.344 6.630 1.00 98.50 96 HIS A CA 1
ATOM 748 C C . HIS A 1 96 ? -11.601 7.674 6.108 1.00 98.50 96 HIS A C 1
ATOM 750 O O . HIS A 1 96 ? -10.535 7.670 5.503 1.00 98.50 96 HIS A O 1
ATOM 756 N N . LEU A 1 97 ? -12.248 8.807 6.402 1.00 98.50 97 LEU A N 1
ATOM 757 C CA . LEU A 1 97 ? -11.749 10.129 6.011 1.00 98.50 97 LEU A CA 1
ATOM 758 C C . LEU A 1 97 ? -10.328 10.385 6.537 1.00 98.50 97 LEU A C 1
ATOM 760 O O . LEU A 1 97 ? -9.486 10.923 5.822 1.00 98.50 97 LEU A O 1
ATOM 764 N N . SER A 1 98 ? -10.051 10.002 7.783 1.00 98.25 98 SER A N 1
ATOM 765 C CA . SER A 1 98 ? -8.727 10.188 8.387 1.00 98.25 98 SER A CA 1
ATOM 766 C C . SER A 1 98 ? -7.664 9.301 7.733 1.00 98.25 98 SER A C 1
ATOM 768 O O . SER A 1 98 ? -6.555 9.765 7.479 1.00 98.25 98 SER A O 1
ATOM 770 N N . VAL A 1 99 ? -8.003 8.047 7.419 1.00 98.00 99 VAL A N 1
ATOM 771 C CA . VAL A 1 99 ? -7.105 7.106 6.734 1.00 98.00 99 VAL A CA 1
ATOM 772 C C . VAL A 1 99 ? -6.869 7.512 5.277 1.00 98.00 99 VAL A C 1
ATOM 774 O O . VAL A 1 99 ? -5.731 7.455 4.828 1.00 98.00 99 VAL A O 1
ATOM 777 N N . ASP A 1 100 ? -7.896 7.971 4.559 1.00 98.12 100 ASP A N 1
ATOM 778 C CA . ASP A 1 100 ? -7.780 8.463 3.177 1.00 98.12 100 ASP A CA 1
ATOM 779 C C . ASP A 1 100 ? -6.910 9.722 3.091 1.00 98.12 100 ASP A C 1
ATOM 781 O O . ASP A 1 100 ? -6.097 9.852 2.188 1.00 98.12 100 ASP A O 1
ATOM 785 N N . LYS A 1 101 ? -7.008 10.627 4.074 1.00 97.38 101 LYS A N 1
ATOM 786 C CA . LYS A 1 101 ? -6.109 11.790 4.163 1.00 97.38 101 LYS A CA 1
ATOM 787 C C . LYS A 1 101 ? -4.660 11.420 4.481 1.00 97.38 101 LYS A C 1
ATOM 789 O O . LYS A 1 101 ? -3.766 12.204 4.173 1.00 97.38 101 LYS A O 1
ATOM 794 N N . PHE A 1 102 ? -4.446 10.310 5.183 1.00 97.06 102 PHE A N 1
ATOM 795 C CA . PHE A 1 102 ? -3.119 9.851 5.587 1.00 97.06 102 PHE A CA 1
ATOM 796 C C . PHE A 1 102 ? -2.385 9.099 4.464 1.00 97.06 102 PHE A C 1
ATOM 798 O O . PHE A 1 102 ? -1.165 9.233 4.354 1.00 97.06 102 PHE A O 1
ATOM 805 N N . LEU A 1 103 ? -3.107 8.292 3.676 1.00 95.75 103 LEU A N 1
ATOM 806 C CA . LEU A 1 103 ? -2.566 7.460 2.590 1.00 95.75 103 LEU A CA 1
ATOM 807 C C . LEU A 1 103 ? -2.334 8.239 1.288 1.00 95.75 103 LEU A C 1
ATOM 809 O O . LEU A 1 103 ? -1.383 7.850 0.569 1.00 95.75 103 LEU A O 1
#